Protein 3QRA (pdb70)

Nearest PDB structures (foldseek):
  3qra-assembly1_A  TM=1.007E+00  e=1.829E-32  Yersinia pestis
  3qrc-assembly1_A  TM=9.407E-01  e=5.065E-28  Yersinia pestis
  4rlc-assembly1_A  TM=6.208E-01  e=1.923E-07  Pseudomonas aeruginosa
  2iwv-assembly2_B  TM=2.667E-01  e=3.355E-04  Escherichia coli K-12
  4v3g-assembly1_A  TM=2.885E-01  e=1.797E-02  Klebsiella oxytoca

InterPro domains:
  IPR000758 Virulence-related outer membrane protein [PR00316] (65-77)
  IPR000758 Virulence-related outer membrane protein [PR00316] (108-131)
  IPR000758 Virulence-related outer membrane protein [PR00316] (155-176)
  IPR000758 Virulence-related outer membrane protein [PR00316] (182-193)
  IPR000758 Virulence-related outer membrane protein [PS00694] (66-74)
  IPR000758 Virulence-related outer membrane protein [PS00695] (186-194)
  IPR011250 Outer membrane protein/outer membrane enzyme PagP, beta-barrel [SSF56925] (44-194)
  IPR027385 Outer membrane protein, beta-barrel domain [PF13505] (25-194)
  IPR051723 Bacterial Outer Membrane Invasion-Related Protein [PTHR35892] (16-194)

Sequence (152 aa):
MEGESSISIGYAQSRVKEDGYKLDKNPRGFNLKYRYEFNNDWGVIGSFAQTRRGFEESVLIDGDFKYYSVTAGPVFRINEYVSLYGLLGAGHGKAKFSSFGQSESRSKTSLAYGAGLQFNPHPNFVIDASYEYSKLDDVKVGTWMLGAGYRF

Organism: Yersinia pestis (NCBI:txid632)

Secondary structure (DSSP, 8-state):
-TT-EEEEEEEEEEEEEETTS--B---EEEEEEEEEESSSSEEEEEEEEEEEE--------EEEEEEEEEEEEEEEE-SSSEEEEEEEEEEEEEEEEE----EEEEEEEEEEEEEEEEE-SSTTEEEEEEEEEEEETTEEEEEEEEEEEEE-

Foldseek 3Di:
DAFKKWKKKWKKWKWKDFPPDDIDRDWIDMKIKMWHANDPFKTKMKMKDKTWDADDDDVFKDKIKIKMWIWMFMWTAPDQFKIKTKIKGKMKMKMKMQGPVDIDMDMFMFMKIKIWMWTPPDNFKIWIWMWMWTCGPRMIMIMIIIIMTTMD

CATH classification: 2.40.160.20

Solvent-accessible surface area: 9164 Å² total; per-residue (Å²): 120,111,38,39,12,2,72,5,109,11,179,3,82,0,82,18,68,56,93,81,144,186,64,42,129,82,0,139,27,69,5,75,2,104,2,78,2,112,45,77,79,157,5,57,0,26,7,64,0,56,1,95,48,32,140,107,153,107,200,211,104,81,27,67,22,39,2,105,1,93,3,49,13,71,1,104,29,102,74,123,110,43,0,84,9,31,14,100,20,46,0,48,5,86,31,70,104,42,45,121,83,139,65,80,59,97,66,83,78,34,98,0,102,14,61,16,70,1,76,2,66,86,87,70,92,2,70,1,34,4,77,2,74,0,99,9,98,96,43,60,0,12,0,159,5,102,10,55,14,132,11,141

B-factor: mean 35.51, std 16.12, range [15.9, 124.21]

Structure (mmCIF, N/CA/C/O backbone):
data_3QRA
#
_entry.id   3QRA
#
_cell.length_a   50.236
_cell.length_b   50.236
_cell.length_c   170.623
_cell.angle_alpha   90.00
_cell.angle_beta   90.00
_cell.angle_gamma   90.00
#
_symmetry.space_group_name_H-M   'P 43 21 2'
#
loop_
_entity.id
_entity.type
_entity.pdbx_description
1 polymer 'Attachment invasion locus protein'
2 non-polymer (HYDROXYETHYLOXY)TRI(ETHYLOXY)OCTANE
3 water water
#
loop_
_atom_site.group_PDB
_atom_site.id
_atom_site.type_symbol
_atom_site.label_atom_id
_atom_site.label_alt_id
_atom_site.label_comp_id
_atom_site.label_asym_id
_atom_site.label_entity_id
_atom_site.label_seq_id
_atom_site.pdbx_PDB_ins_code
_atom_site.Cartn_x
_atom_site.Cartn_y
_atom_site.Cartn_z
_atom_site.occupancy
_atom_site.B_iso_or_equiv
_atom_site.auth_seq_id
_atom_site.auth_comp_id
_atom_site.auth_asym_id
_atom_site.auth_atom_id
_atom_site.pdbx_PDB_model_num
ATOM 1 N N . MET A 1 1 ? 4.507 -1.808 17.810 1.00 37.74 26 MET A N 1
ATOM 2 C CA . MET A 1 1 ? 3.756 -2.990 18.223 1.00 33.14 26 MET A CA 1
ATOM 3 C C . MET A 1 1 ? 3.868 -3.240 19.727 1.00 30.74 26 MET A C 1
ATOM 4 O O . MET A 1 1 ? 4.683 -2.628 20.416 1.00 29.92 26 MET A O 1
ATOM 9 N N . GLU A 1 2 ? 3.056 -4.168 20.218 1.00 30.41 27 GLU A N 1
ATOM 10 C CA . GLU A 1 2 ? 3.055 -4.543 21.629 1.00 33.79 27 GLU A CA 1
ATOM 11 C C . GLU A 1 2 ? 4.447 -4.836 22.204 1.00 32.98 27 GLU A C 1
ATOM 12 O O . GLU A 1 2 ? 5.216 -5.617 21.638 1.00 35.89 27 GLU A O 1
ATOM 18 N N . GLY A 1 3 ? 4.767 -4.194 23.327 1.00 29.15 28 GLY A N 1
ATOM 19 C CA . GLY A 1 3 ? 6.014 -4.459 24.023 1.00 27.26 28 GLY A CA 1
ATOM 20 C C . GLY A 1 3 ? 7.185 -3.627 23.524 1.00 29.92 28 GLY A C 1
ATOM 21 O O . GLY A 1 3 ? 8.294 -3.733 24.052 1.00 30.68 28 GLY A O 1
ATOM 22 N N . GLU A 1 4 ? 6.949 -2.791 22.517 1.00 27.67 29 GLU A N 1
ATOM 23 C CA . GLU A 1 4 ? 8.043 -1.993 21.946 1.00 26.89 29 GLU A CA 1
ATOM 24 C C . GLU A 1 4 ? 8.196 -0.635 22.595 1.00 26.08 29 GLU A C 1
ATOM 25 O O . GLU A 1 4 ? 7.205 0.039 22.899 1.00 24.35 29 GLU A O 1
ATOM 31 N N . SER A 1 5 ? 9.459 -0.242 22.777 1.00 27.17 30 SER A N 1
ATOM 32 C CA . SER A 1 5 ? 9.827 1.048 23.342 1.00 29.29 30 SER A CA 1
ATOM 33 C C . SER A 1 5 ? 10.377 1.945 22.241 1.00 25.16 30 SER A C 1
ATOM 34 O O . SER A 1 5 ? 11.050 1.467 21.321 1.00 30.04 30 SER A O 1
ATOM 37 N N . SER A 1 6 ? 10.118 3.242 22.358 1.00 24.00 31 SER A N 1
ATOM 38 C CA . SER A 1 6 ? 10.729 4.235 21.480 1.00 23.89 31 SER A CA 1
ATOM 39 C C . SER A 1 6 ? 11.416 5.291 22.334 1.00 25.02 31 SER A C 1
ATOM 40 O O . SER A 1 6 ? 10.846 5.797 23.285 1.00 25.92 31 SER A O 1
ATOM 43 N N . ILE A 1 7 ? 12.653 5.612 21.999 1.00 21.95 32 ILE A N 1
ATOM 44 C CA . ILE A 1 7 ? 13.361 6.644 22.730 1.00 23.31 32 ILE A CA 1
ATOM 45 C C . ILE A 1 7 ? 13.836 7.661 21.707 1.00 26.42 32 ILE A C 1
ATOM 46 O O . ILE A 1 7 ? 14.385 7.292 20.655 1.00 25.07 32 ILE A O 1
ATOM 51 N N . SER A 1 8 ? 13.603 8.934 22.008 1.00 22.40 33 SER A N 1
ATOM 52 C CA . SER A 1 8 ? 14.030 10.000 21.112 1.00 22.36 33 SER A CA 1
ATOM 53 C C . SER A 1 8 ? 14.612 11.199 21.846 1.00 24.39 33 SER A C 1
ATOM 54 O O . SER A 1 8 ? 14.239 11.491 22.992 1.00 24.21 33 SER A O 1
ATOM 57 N N . ILE A 1 9 ? 15.529 11.883 21.162 1.00 23.10 34 ILE A N 1
ATOM 58 C CA . ILE A 1 9 ? 16.029 13.165 21.634 1.00 23.21 34 ILE A CA 1
ATOM 59 C C . ILE A 1 9 ? 15.774 14.191 20.544 1.00 21.81 34 ILE A C 1
ATOM 60 O O . ILE A 1 9 ? 15.803 13.868 19.355 1.00 22.49 34 ILE A O 1
ATOM 65 N N . GLY A 1 10 ? 15.513 15.428 20.942 1.00 22.43 35 GLY A N 1
ATOM 66 C CA . GLY A 1 10 ? 15.149 16.431 19.963 1.00 24.07 35 GLY A CA 1
ATOM 67 C C . GLY A 1 10 ? 15.379 17.858 20.398 1.00 22.26 35 GLY A C 1
ATOM 68 O O . GLY A 1 10 ? 15.619 18.142 21.575 1.00 24.04 35 GLY A O 1
ATOM 69 N N . TYR A 1 11 ? 15.293 18.748 19.418 1.00 21.89 36 TYR A N 1
ATOM 70 C CA . TYR A 1 11 ? 15.340 20.180 19.639 1.00 21.51 36 TYR A CA 1
ATOM 71 C C . TYR A 1 11 ? 14.055 20.608 20.318 1.00 25.28 36 TYR A C 1
ATOM 72 O O . TYR A 1 11 ? 12.976 20.056 20.039 1.00 22.83 36 TYR A O 1
ATOM 81 N N . ALA A 1 12 ? 14.177 21.567 21.229 1.00 21.15 37 ALA A N 1
ATOM 82 C CA . ALA A 1 12 ? 12.997 22.259 21.748 1.00 22.64 37 ALA A CA 1
ATOM 83 C C . ALA A 1 12 ? 13.187 23.770 21.612 1.00 23.15 37 ALA A C 1
ATOM 84 O O . ALA A 1 12 ? 14.280 24.289 21.841 1.00 22.95 37 ALA A O 1
ATOM 86 N N . GLN A 1 13 ? 12.135 24.482 21.218 1.00 21.31 38 GLN A N 1
ATOM 87 C CA . GLN A 1 13 ? 12.232 25.932 21.118 1.00 20.60 38 GLN A CA 1
ATOM 88 C C . GLN A 1 13 ? 10.935 26.525 21.653 1.00 21.58 38 GLN A C 1
ATOM 89 O O . GLN A 1 13 ? 9.848 26.075 21.286 1.00 23.25 38 GLN A O 1
ATOM 95 N N . SER A 1 14 ? 11.056 27.499 22.544 1.00 24.02 39 SER A N 1
ATOM 96 C CA . SER A 1 14 ? 9.886 28.128 23.150 1.00 26.24 39 SER A CA 1
ATOM 97 C C . SER A 1 14 ? 9.691 29.551 22.637 1.00 30.75 39 SER A C 1
ATOM 98 O O . SER A 1 14 ? 10.649 30.232 22.252 1.00 27.75 39 SER A O 1
ATOM 101 N N . ARG A 1 15 ? 8.428 29.967 22.608 1.00 26.90 40 ARG A N 1
ATOM 102 C CA . ARG A 1 15 ? 8.030 31.354 22.500 1.00 30.32 40 ARG A CA 1
ATOM 103 C C . ARG A 1 15 ? 7.424 31.713 23.849 1.00 29.42 40 ARG A C 1
ATOM 104 O O . ARG A 1 15 ? 6.674 30.928 24.421 1.00 24.88 40 ARG A O 1
ATOM 109 N N . VAL A 1 16 ? 7.773 32.885 24.365 1.00 25.78 41 VAL A N 1
ATOM 110 C CA . VAL A 1 16 ? 7.322 33.303 25.682 1.00 28.90 41 VAL A CA 1
ATOM 111 C C . VAL A 1 16 ? 6.635 34.654 25.552 1.00 31.05 41 VAL A C 1
ATOM 112 O O . VAL A 1 16 ? 7.223 35.608 25.039 1.00 31.92 41 VAL A O 1
ATOM 116 N N . LYS A 1 17 ? 5.396 34.742 26.027 1.00 28.82 42 LYS A N 1
ATOM 117 C CA . LYS A 1 17 ? 4.617 35.970 25.853 1.00 29.85 42 LYS A CA 1
ATOM 118 C C . LYS A 1 17 ? 3.873 36.381 27.123 1.00 35.17 42 LYS A C 1
ATOM 119 O O . LYS A 1 17 ? 3.151 35.585 27.701 1.00 31.99 42 LYS A O 1
ATOM 125 N N . GLU A 1 18 ? 4.052 37.619 27.558 1.00 35.78 43 GLU A N 1
ATOM 126 C CA . GLU A 1 18 ? 3.172 38.188 28.574 1.00 36.74 43 GLU A CA 1
ATOM 127 C C . GLU A 1 18 ? 2.483 39.406 27.983 1.00 36.53 43 GLU A C 1
ATOM 128 O O . GLU A 1 18 ? 3.126 40.212 27.328 1.00 31.73 43 GLU A O 1
ATOM 134 N N . ASP A 1 19 ? 1.176 39.539 28.197 1.00 38.84 44 ASP A N 1
ATOM 135 C CA . ASP A 1 19 ? 0.460 40.693 27.647 1.00 33.86 44 ASP A CA 1
ATOM 136 C C . ASP A 1 19 ? 1.128 41.985 28.088 1.00 35.13 44 ASP A C 1
ATOM 137 O O . ASP A 1 19 ? 1.384 42.188 29.275 1.00 37.95 44 ASP A O 1
ATOM 141 N N . GLY A 1 20 ? 1.422 42.856 27.128 1.00 34.55 45 GLY A N 1
ATOM 142 C CA . GLY A 1 20 ? 2.021 44.141 27.443 1.00 35.59 45 GLY A CA 1
ATOM 143 C C . GLY A 1 20 ? 3.513 44.186 27.173 1.00 35.49 45 GLY A C 1
ATOM 144 O O . GLY A 1 20 ? 4.126 45.262 27.217 1.00 37.38 45 GLY A O 1
ATOM 145 N N . TYR A 1 21 ? 4.083 43.013 26.899 1.00 35.71 46 TYR A N 1
ATOM 146 C CA . TYR A 1 21 ? 5.499 42.855 26.576 1.00 41.99 46 TYR A CA 1
ATOM 147 C C . TYR A 1 21 ? 5.682 42.178 25.225 1.00 39.60 46 TYR A C 1
ATOM 148 O O . TYR A 1 21 ? 4.810 41.457 24.749 1.00 34.14 46 TYR A O 1
ATOM 157 N N . LYS A 1 22 ? 6.839 42.408 24.619 1.00 38.96 47 LYS A N 1
ATOM 158 C CA . LYS A 1 22 ? 7.178 41.800 23.347 1.00 37.43 47 LYS A CA 1
ATOM 159 C C . LYS A 1 22 ? 7.332 40.283 23.498 1.00 38.89 47 LYS A C 1
ATOM 160 O O . LYS A 1 22 ? 7.811 39.799 24.523 1.00 36.82 47 LYS A O 1
ATOM 166 N N . LEU A 1 23 ? 6.894 39.544 22.480 1.00 38.08 48 LEU A N 1
ATOM 167 C CA . LEU A 1 23 ? 7.073 38.102 22.431 1.00 37.14 48 LEU A CA 1
ATOM 168 C C . LEU A 1 23 ? 8.566 37.786 22.407 1.00 36.43 48 LEU A C 1
ATOM 169 O O . LEU A 1 23 ? 9.331 38.438 21.696 1.00 37.68 48 LEU A O 1
ATOM 174 N N . ASP A 1 24 ? 8.977 36.797 23.196 1.00 35.05 49 ASP A N 1
ATOM 175 C CA . ASP A 1 24 ? 10.364 36.351 23.216 1.00 38.16 49 ASP A CA 1
ATOM 176 C C . ASP A 1 24 ? 10.458 35.005 22.494 1.00 34.42 49 ASP A C 1
ATOM 177 O O . ASP A 1 24 ? 9.937 33.998 22.975 1.00 28.24 49 ASP A O 1
ATOM 182 N N . LYS A 1 25 ? 11.100 35.000 21.327 1.00 34.03 50 LYS A N 1
ATOM 183 C CA . LYS A 1 25 ? 11.194 33.780 20.515 1.00 35.94 50 LYS A CA 1
ATOM 184 C C . LYS A 1 25 ? 12.525 33.059 20.703 1.00 37.68 50 LYS A C 1
ATOM 185 O O . LYS A 1 25 ? 12.814 32.107 19.983 1.00 33.51 50 LYS A O 1
ATOM 191 N N . ASN A 1 26 ? 13.338 33.519 21.651 1.00 34.45 51 ASN A N 1
ATOM 192 C CA . ASN A 1 26 ? 14.701 33.002 21.810 1.00 39.43 51 ASN A CA 1
ATOM 193 C C . ASN A 1 26 ? 14.938 31.672 22.559 1.00 31.18 51 ASN A C 1
ATOM 194 O O . ASN A 1 26 ? 15.856 30.936 22.206 1.00 30.04 51 ASN A O 1
ATOM 199 N N . PRO A 1 27 ? 14.154 31.374 23.610 1.00 28.19 52 PRO A N 1
ATOM 200 C CA . PRO A 1 27 ? 14.567 30.234 24.448 1.00 28.05 52 PRO A CA 1
ATOM 201 C C . PRO A 1 27 ? 14.652 28.900 23.690 1.00 29.31 52 PRO A C 1
ATOM 202 O O . PRO A 1 27 ? 13.751 28.550 22.929 1.00 29.89 52 PRO A O 1
ATOM 206 N N . ARG A 1 28 ? 15.737 28.163 23.923 1.00 27.71 53 ARG A N 1
ATOM 207 C CA . ARG A 1 28 ? 16.007 26.922 23.197 1.00 23.88 53 ARG A CA 1
ATOM 208 C C . ARG A 1 28 ? 16.561 25.863 24.141 1.00 21.65 53 ARG A C 1
ATOM 209 O O . ARG A 1 28 ? 17.134 26.174 25.187 1.00 26.63 53 ARG A O 1
ATOM 217 N N . GLY A 1 29 ? 16.398 24.600 23.765 1.00 20.74 54 GLY A N 1
ATOM 218 C CA . GLY A 1 29 ? 16.908 23.523 24.582 1.00 21.03 54 GLY A CA 1
ATOM 219 C C . GLY A 1 29 ? 16.615 22.206 23.896 1.00 23.40 54 GLY A C 1
ATOM 220 O O . GLY A 1 29 ? 16.727 22.088 22.667 1.00 22.78 54 GLY A O 1
ATOM 221 N N . PHE A 1 30 ? 16.209 21.229 24.694 1.00 21.74 55 PHE A N 1
ATOM 222 C CA . PHE A 1 30 ? 16.068 19.864 24.200 1.00 20.80 55 PHE A CA 1
ATOM 223 C C . PHE A 1 30 ? 14.874 19.150 24.827 1.00 23.90 55 PHE A C 1
ATOM 224 O O . PHE A 1 30 ? 14.265 19.621 25.803 1.00 22.40 55 PHE A O 1
ATOM 232 N N . ASN A 1 31 ? 14.554 17.995 24.254 1.00 20.43 56 ASN A N 1
ATOM 233 C CA . ASN A 1 31 ? 13.398 17.210 24.649 1.00 20.92 56 ASN A CA 1
ATOM 234 C C . ASN A 1 31 ? 13.751 15.731 24.559 1.00 21.85 56 ASN A C 1
ATOM 235 O O . ASN A 1 31 ? 14.241 15.277 23.531 1.00 22.87 56 ASN A O 1
ATOM 240 N N . LEU A 1 32 ? 13.546 14.992 25.647 1.00 22.20 57 LEU A N 1
ATOM 241 C CA . LEU A 1 32 ? 13.664 13.533 25.619 1.00 22.16 57 LEU A CA 1
ATOM 242 C C . LEU A 1 32 ? 12.253 12.959 25.710 1.00 25.13 57 LEU A C 1
ATOM 243 O O . LEU A 1 32 ? 11.465 13.390 26.558 1.00 20.01 57 LEU A O 1
ATOM 248 N N . LYS A 1 33 ? 11.923 12.012 24.833 1.00 20.75 58 LYS A N 1
ATOM 249 C CA . LYS A 1 33 ? 10.634 11.321 24.954 1.00 19.65 58 LYS A CA 1
ATOM 250 C C . LYS A 1 33 ? 10.851 9.823 24.997 1.00 21.60 58 LYS A C 1
ATOM 251 O O . LYS A 1 33 ? 11.751 9.301 24.326 1.00 22.51 58 LYS A O 1
ATOM 257 N N . TYR A 1 34 ? 10.030 9.144 25.796 1.00 20.09 59 TYR A N 1
ATOM 258 C CA . TYR A 1 34 ? 10.096 7.694 25.923 1.00 21.40 59 TYR A CA 1
ATOM 259 C C . TYR A 1 34 ? 8.685 7.142 25.783 1.00 22.20 59 TYR A C 1
ATOM 260 O O . TYR A 1 34 ? 7.780 7.573 26.487 1.00 23.89 59 TYR A O 1
ATOM 269 N N . ARG A 1 35 ? 8.511 6.204 24.862 1.00 23.22 60 ARG A N 1
ATOM 270 C CA . ARG A 1 35 ? 7.201 5.633 24.565 1.00 19.51 60 ARG A CA 1
ATOM 271 C C . ARG A 1 35 ? 7.233 4.146 24.811 1.00 19.91 60 ARG A C 1
ATOM 272 O O . ARG A 1 35 ? 8.238 3.484 24.540 1.00 21.51 60 ARG A O 1
ATOM 280 N N . TYR A 1 36 ? 6.139 3.613 25.340 1.00 18.89 61 TYR A N 1
ATOM 281 C CA . TYR A 1 36 ? 6.015 2.176 25.495 1.00 20.91 61 TYR A CA 1
ATOM 282 C C . TYR A 1 36 ? 4.634 1.770 25.011 1.00 25.36 61 TYR A C 1
ATOM 283 O O . TYR A 1 36 ? 3.632 2.350 25.414 1.00 23.33 61 TYR A O 1
ATOM 292 N N . GLU A 1 37 ? 4.594 0.791 24.144 1.00 23.58 62 GLU A N 1
ATOM 293 C CA . GLU A 1 37 ? 3.366 0.320 23.561 1.00 23.86 62 GLU A CA 1
ATOM 294 C C . GLU A 1 37 ? 2.891 -0.942 24.311 1.00 26.00 62 GLU A C 1
ATOM 295 O O . GLU A 1 37 ? 3.561 -1.907 24.300 1.00 26.68 62 GLU A O 1
ATOM 301 N N . PHE A 1 38 ? 1.757 -0.846 24.982 1.00 26.32 63 PHE A N 1
ATOM 302 C CA . PHE A 1 38 ? 1.154 -1.901 25.785 1.00 28.17 63 PHE A CA 1
ATOM 303 C C . PHE A 1 38 ? 0.512 -2.954 24.935 1.00 30.58 63 PHE A C 1
ATOM 304 O O . PHE A 1 38 ? 0.391 -4.055 25.341 1.00 31.27 63 PHE A O 1
ATOM 312 N N . ASN A 1 39 ? 0.016 -2.547 23.798 1.00 23.93 64 ASN A N 1
ATOM 313 C CA . ASN A 1 39 ? -0.541 -3.453 22.805 1.00 24.60 64 ASN A CA 1
ATOM 314 C C . ASN A 1 39 ? -0.321 -2.865 21.411 1.00 25.57 64 ASN A C 1
ATOM 315 O O . ASN A 1 39 ? 0.406 -1.902 21.273 1.00 25.14 64 ASN A O 1
ATOM 320 N N . ASN A 1 40 ? -0.907 -3.457 20.379 1.00 24.31 65 ASN A N 1
ATOM 321 C CA . ASN A 1 40 ? -0.639 -2.985 19.020 1.00 25.64 65 ASN A CA 1
ATOM 322 C C . ASN A 1 40 ? -1.251 -1.617 18.681 1.00 26.94 65 ASN A C 1
ATOM 323 O O . ASN A 1 40 ? -0.993 -1.064 17.611 1.00 26.15 65 ASN A O 1
ATOM 328 N N . ASP A 1 41 ? -2.057 -1.071 19.583 1.00 21.69 66 ASP A N 1
ATOM 329 C CA . ASP A 1 41 ? -2.776 0.167 19.267 1.00 24.51 66 ASP A CA 1
ATOM 330 C C . ASP A 1 41 ? -2.619 1.256 20.300 1.00 22.70 66 ASP A C 1
ATOM 331 O O . ASP A 1 41 ? -2.737 2.437 19.975 1.00 22.88 66 ASP A O 1
ATOM 336 N N . TRP A 1 42 ? -2.377 0.858 21.546 1.00 21.83 67 TRP A N 1
ATOM 337 C CA . TRP A 1 42 ? -2.343 1.797 22.663 1.00 22.52 67 TRP A CA 1
ATOM 338 C C . TRP A 1 42 ? -1.007 1.769 23.380 1.00 23.42 67 TRP A C 1
ATOM 339 O O . TRP A 1 42 ? -0.385 0.709 23.526 1.00 22.35 67 TRP A O 1
ATOM 350 N N . GLY A 1 43 ? -0.570 2.934 23.841 1.00 21.81 68 GLY A N 1
ATOM 351 C CA . GLY A 1 43 ? 0.651 3.007 24.611 1.00 22.74 68 GLY A CA 1
ATOM 352 C C . GLY A 1 43 ? 0.680 4.230 25.497 1.00 22.58 68 GLY A C 1
ATOM 353 O O . GLY A 1 43 ? -0.312 4.958 25.604 1.00 21.03 68 GLY A O 1
ATOM 354 N N . VAL A 1 44 ? 1.822 4.453 26.142 1.00 23.56 69 VAL A N 1
ATOM 355 C CA . VAL A 1 44 ? 2.008 5.639 26.949 1.00 19.64 69 VAL A CA 1
ATOM 356 C C . VAL A 1 44 ? 3.303 6.308 26.517 1.00 22.30 69 VAL A C 1
ATOM 357 O O . VAL A 1 44 ? 4.243 5.656 26.065 1.00 22.68 69 VAL A O 1
ATOM 361 N N . ILE A 1 45 ? 3.330 7.619 26.630 1.00 21.78 70 ILE A N 1
ATOM 362 C CA . ILE A 1 45 ? 4.534 8.360 26.315 1.00 21.59 70 ILE A CA 1
ATOM 363 C C . ILE A 1 45 ? 4.817 9.375 27.424 1.00 21.35 70 ILE A C 1
ATOM 364 O O . ILE A 1 45 ? 3.897 9.954 28.018 1.00 19.80 70 ILE A O 1
ATOM 369 N N . GLY A 1 46 ? 6.100 9.538 27.725 1.00 20.95 71 GLY A N 1
ATOM 370 C CA . GLY A 1 46 ? 6.558 10.481 28.724 1.00 22.69 71 GLY A CA 1
ATOM 371 C C . GLY A 1 46 ? 7.519 11.434 28.040 1.00 25.12 71 GLY A C 1
ATOM 372 O O . GLY A 1 46 ? 8.227 11.047 27.106 1.00 20.94 71 GLY A O 1
ATOM 373 N N . SER A 1 47 ? 7.548 12.673 28.518 1.00 19.89 72 SER A N 1
ATOM 374 C CA . SER A 1 47 ? 8.338 13.729 27.900 1.00 18.99 72 SER A CA 1
ATOM 375 C C . SER A 1 47 ? 8.990 14.607 28.967 1.00 20.03 72 SER A C 1
ATOM 376 O O . SER A 1 47 ? 8.344 15.000 29.949 1.00 22.40 72 SER A O 1
ATOM 379 N N . PHE A 1 48 ? 10.269 14.899 28.763 1.00 19.15 73 PHE A N 1
ATOM 380 C CA . PHE A 1 48 ? 10.962 15.927 29.533 1.00 20.75 73 PHE A CA 1
ATOM 381 C C . PHE A 1 48 ? 11.460 16.958 28.549 1.00 20.60 73 PHE A C 1
ATOM 382 O O . PHE A 1 48 ? 12.086 16.606 27.542 1.00 22.67 73 PHE A O 1
ATOM 390 N N . ALA A 1 49 ? 11.201 18.227 28.843 1.00 21.00 74 ALA A N 1
ATOM 391 C CA . ALA A 1 49 ? 11.693 19.304 27.990 1.00 20.84 74 ALA A CA 1
ATOM 392 C C . ALA A 1 49 ? 12.368 20.382 28.820 1.00 22.15 74 ALA A C 1
ATOM 393 O O . ALA A 1 49 ? 11.983 20.650 29.962 1.00 22.19 74 ALA A O 1
ATOM 395 N N . GLN A 1 50 ? 13.383 21.003 28.241 1.00 19.31 75 GLN A N 1
ATOM 396 C CA . GLN A 1 50 ? 13.978 22.164 28.869 1.00 23.48 75 GLN A CA 1
ATOM 397 C C . GLN A 1 50 ? 14.353 23.154 27.789 1.00 27.70 75 GLN A C 1
ATOM 398 O O . GLN A 1 50 ? 14.869 22.769 26.750 1.00 25.86 75 GLN A O 1
ATOM 404 N N . THR A 1 51 ? 14.042 24.429 28.017 1.00 27.07 76 THR A N 1
ATOM 405 C CA . THR A 1 51 ? 14.520 25.504 27.157 1.00 25.06 76 THR A CA 1
ATOM 406 C C . THR A 1 51 ? 15.056 26.634 28.025 1.00 26.56 76 THR A C 1
ATOM 407 O O . THR A 1 51 ? 14.711 26.760 29.198 1.00 25.79 76 THR A O 1
ATOM 411 N N . ARG A 1 52 ? 15.917 27.452 27.454 1.00 23.16 77 ARG A N 1
ATOM 412 C CA . ARG A 1 52 ? 16.516 28.511 28.248 1.00 24.31 77 ARG A CA 1
ATOM 413 C C . ARG A 1 52 ? 17.026 29.615 27.370 1.00 23.08 77 ARG A C 1
ATOM 414 O O . ARG A 1 52 ? 17.280 29.433 26.178 1.00 26.46 77 ARG A O 1
ATOM 419 N N . ARG A 1 53 ? 17.151 30.785 27.974 1.00 27.65 78 ARG A N 1
ATOM 420 C CA . ARG A 1 53 ? 17.833 31.898 27.345 1.00 28.91 78 ARG A CA 1
ATOM 421 C C . ARG A 1 53 ? 18.669 32.506 28.449 1.00 38.01 78 ARG A C 1
ATOM 422 O O . ARG A 1 53 ? 18.125 33.066 29.389 1.00 41.67 78 ARG A O 1
ATOM 426 N N . GLY A 1 54 ? 19.988 32.375 28.356 1.00 37.90 79 GLY A N 1
ATOM 427 C CA . GLY A 1 54 ? 20.857 32.864 29.413 1.00 45.98 79 GLY A CA 1
ATOM 428 C C . GLY A 1 54 ? 21.702 34.053 29.004 1.00 46.23 79 GLY A C 1
ATOM 429 O O . GLY A 1 54 ? 21.415 34.726 28.017 1.00 44.50 79 GLY A O 1
ATOM 430 N N . PHE A 1 55 ? 22.754 34.314 29.771 1.00 60.36 80 PHE A N 1
ATOM 431 C CA . PHE A 1 55 ? 23.706 35.355 29.415 1.00 62.95 80 PHE A CA 1
ATOM 432 C C . PHE A 1 55 ? 24.350 35.052 28.071 1.00 62.59 80 PHE A C 1
ATOM 433 O O . PHE A 1 55 ? 24.891 33.965 27.858 1.00 57.54 80 PHE A O 1
ATOM 441 N N . GLU A 1 56 ? 24.280 36.017 27.162 1.00 55.40 81 GLU A N 1
ATOM 442 C CA . GLU A 1 56 ? 25.001 35.926 25.905 1.00 49.66 81 GLU A CA 1
ATOM 443 C C . GLU A 1 56 ? 25.854 37.169 25.776 1.00 54.01 81 GLU A C 1
ATOM 444 O O . GLU A 1 56 ? 25.358 38.279 25.943 1.00 53.14 81 GLU A O 1
ATOM 448 N N . GLU A 1 57 ? 27.105 37.000 25.458 1.00 53.48 82 GLU A N 1
ATOM 449 C CA . GLU A 1 57 ? 27.935 38.146 25.260 1.00 57.38 82 GLU A CA 1
ATOM 450 C C . GLU A 1 57 ? 27.444 38.851 24.032 1.00 50.58 82 GLU A C 1
ATOM 451 O O . GLU A 1 57 ? 27.171 38.251 23.040 1.00 52.43 82 GLU A O 1
ATOM 457 N N . SER A 1 58 ? 27.319 40.151 24.123 1.00 57.85 83 SER A N 1
ATOM 458 C CA . SER A 1 58 ? 26.785 40.926 23.007 1.00 52.18 83 SER A CA 1
ATOM 459 C C . SER A 1 58 ? 27.592 42.187 22.713 1.00 44.62 83 SER A C 1
ATOM 460 O O . SER A 1 58 ? 28.412 42.632 23.526 1.00 45.02 83 SER A O 1
ATOM 463 N N . VAL A 1 59 ? 27.372 42.751 21.531 1.00 47.60 84 VAL A N 1
ATOM 464 C CA . VAL A 1 59 ? 27.980 44.027 21.194 1.00 51.58 84 VAL A CA 1
ATOM 465 C C . VAL A 1 59 ? 27.114 45.157 21.749 1.00 49.54 84 VAL A C 1
ATOM 466 O O . VAL A 1 59 ? 27.507 46.320 21.717 1.00 60.86 84 VAL A O 1
ATOM 470 N N . LEU A 1 64 ? 22.326 47.477 30.862 1.00 62.61 89 LEU A N 1
ATOM 471 C CA . LEU A 1 64 ? 21.913 48.005 32.156 1.00 70.08 89 LEU A CA 1
ATOM 472 C C . LEU A 1 64 ? 21.162 46.953 32.961 1.00 69.73 89 LEU A C 1
ATOM 473 O O . LEU A 1 64 ? 21.337 46.847 34.174 1.00 65.99 89 LEU A O 1
ATOM 478 N N . ILE A 1 65 ? 20.318 46.187 32.276 1.00 65.34 90 ILE A N 1
ATOM 479 C CA . ILE A 1 65 ? 19.553 45.119 32.905 1.00 68.45 90 ILE A CA 1
ATOM 480 C C . ILE A 1 65 ? 19.541 43.878 32.013 1.00 67.43 90 ILE A C 1
ATOM 481 O O . ILE A 1 65 ? 18.975 43.897 30.922 1.00 73.41 90 ILE A O 1
ATOM 485 N N . ASP A 1 66 ? 20.170 42.803 32.478 1.00 52.09 91 ASP A N 1
ATOM 486 C CA . ASP A 1 66 ? 20.209 41.567 31.714 1.00 51.13 91 ASP A CA 1
ATOM 487 C C . ASP A 1 66 ? 19.254 40.543 32.317 1.00 49.70 91 ASP A C 1
ATOM 488 O O . ASP A 1 66 ? 18.942 40.586 33.506 1.00 46.35 91 ASP A O 1
ATOM 493 N N . GLY A 1 67 ? 18.795 39.626 31.479 1.00 41.44 92 GLY A N 1
ATOM 494 C CA . GLY A 1 67 ? 17.778 38.675 31.869 1.00 41.70 92 GLY A CA 1
ATOM 495 C C . GLY A 1 67 ? 18.205 37.240 31.641 1.00 40.18 92 GLY A C 1
ATOM 496 O O . GLY A 1 67 ? 19.096 36.944 30.842 1.00 42.88 92 GLY A O 1
ATOM 497 N N . ASP A 1 68 ? 17.555 36.340 32.361 1.00 38.35 93 ASP A N 1
ATOM 498 C CA . ASP A 1 68 ? 17.845 34.918 32.274 1.00 37.74 93 ASP A CA 1
ATOM 499 C C . ASP A 1 68 ? 16.506 34.221 32.400 1.00 35.89 93 ASP A C 1
ATOM 500 O O . ASP A 1 68 ? 15.678 34.621 33.214 1.00 39.07 93 ASP A O 1
ATOM 505 N N . PHE A 1 69 ? 16.292 33.194 31.584 1.00 28.81 94 PHE A N 1
ATOM 506 C CA . PHE A 1 69 ? 15.024 32.478 31.562 1.00 33.27 94 PHE A CA 1
ATOM 507 C C . PHE A 1 69 ? 15.281 30.993 31.453 1.00 32.53 94 PHE A C 1
ATOM 508 O O . PHE A 1 69 ? 16.1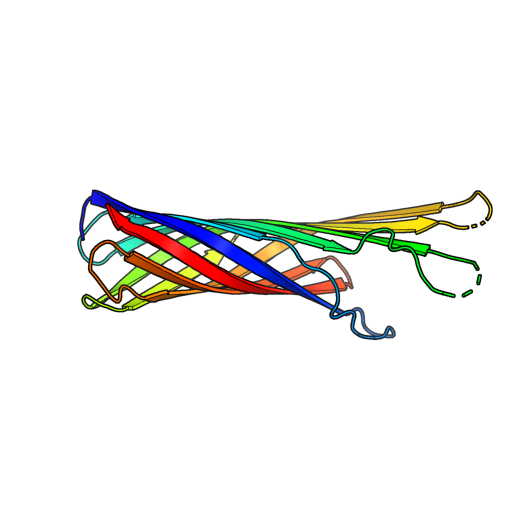76 30.561 30.716 1.00 31.53 94 PHE A O 1
ATOM 516 N N . LYS A 1 70 ? 14.491 30.214 32.187 1.00 26.75 95 LYS A N 1
ATOM 517 C CA . LYS A 1 70 ? 14.557 28.763 32.086 1.00 26.28 95 LYS A CA 1
ATOM 518 C C . LYS A 1 70 ? 13.160 28.193 32.212 1.00 25.56 95 LYS A C 1
ATOM 519 O O . LYS A 1 70 ? 12.361 28.667 33.015 1.00 26.92 95 LYS A O 1
ATOM 521 N N . TYR A 1 71 ? 12.876 27.196 31.407 1.00 22.78 96 TYR A N 1
ATOM 522 C CA . TYR A 1 71 ? 11.620 26.471 31.432 1.00 22.02 96 TYR A CA 1
ATOM 523 C C . TYR A 1 71 ? 11.904 24.982 31.366 1.00 28.15 96 TYR A C 1
ATOM 524 O O . TYR A 1 71 ? 12.662 24.535 30.599 1.00 24.37 96 TYR A O 1
ATOM 533 N N . TYR A 1 72 ? 11.245 24.225 32.196 1.00 22.62 97 TYR A N 1
ATOM 534 C CA . TYR A 1 72 ? 11.184 22.846 31.954 1.00 24.84 97 TYR A CA 1
ATOM 535 C C . TYR A 1 72 ? 9.880 22.179 32.301 1.00 24.79 97 TYR A C 1
ATOM 536 O O . TYR A 1 72 ? 9.064 22.735 32.969 1.00 22.35 97 TYR A O 1
ATOM 545 N N . SER A 1 73 ? 9.731 20.990 31.763 1.00 21.28 98 SER A N 1
ATOM 546 C CA . SER A 1 73 ? 8.432 20.361 31.906 1.00 21.07 98 SER A CA 1
ATOM 547 C C . SER A 1 73 ? 8.571 18.853 31.922 1.00 24.04 98 SER A C 1
ATOM 548 O O . SER A 1 73 ? 9.500 18.289 31.329 1.00 20.50 98 SER A O 1
ATOM 551 N N . VAL A 1 74 ? 7.638 18.215 32.621 1.00 20.42 99 VAL A N 1
ATOM 552 C CA . VAL A 1 74 ? 7.534 16.764 32.613 1.00 20.86 99 VAL A CA 1
ATOM 553 C C . VAL A 1 74 ? 6.071 16.485 32.317 1.00 21.47 99 VAL A C 1
ATOM 554 O O . VAL A 1 74 ? 5.178 16.960 33.036 1.00 20.13 99 VAL A O 1
ATOM 558 N N . THR A 1 75 ? 5.819 15.771 31.224 1.00 19.36 100 THR A N 1
ATOM 559 C CA . THR A 1 75 ? 4.437 15.496 30.810 1.00 22.13 100 THR A CA 1
ATOM 560 C C . THR A 1 75 ? 4.283 14.038 30.384 1.00 23.32 100 THR A C 1
ATOM 561 O O . THR A 1 75 ? 5.258 13.364 30.080 1.00 23.06 100 THR A O 1
ATOM 565 N N . ALA A 1 76 ? 3.055 13.542 30.363 1.00 22.11 101 ALA A N 1
ATOM 566 C CA . ALA A 1 76 ? 2.833 12.150 29.984 1.00 22.49 101 ALA A CA 1
ATOM 567 C C . ALA A 1 76 ? 1.426 11.979 29.475 1.00 19.00 101 ALA A C 1
ATOM 568 O O . ALA A 1 76 ? 0.554 12.808 29.741 1.00 19.72 101 ALA A O 1
ATOM 570 N N . GLY A 1 77 ? 1.191 10.894 28.745 1.00 19.88 102 GLY A N 1
ATOM 571 C CA . GLY A 1 77 ? -0.158 10.636 28.278 1.00 20.31 102 GLY A CA 1
ATOM 572 C C . GLY A 1 77 ? -0.261 9.478 27.314 1.00 19.62 102 GLY A C 1
ATOM 573 O O . GLY A 1 77 ? 0.746 8.834 27.004 1.00 19.35 102 GLY A O 1
ATOM 574 N N . PRO A 1 78 ? -1.487 9.204 26.833 1.00 23.11 103 PRO A N 1
ATOM 575 C CA . PRO A 1 78 ? -1.706 8.047 25.960 1.00 19.99 103 PRO A CA 1
ATOM 576 C C . PRO A 1 78 ? -1.260 8.320 24.528 1.00 21.20 103 PRO A C 1
ATOM 577 O O . PRO A 1 78 ? -1.359 9.454 24.041 1.00 20.76 103 PRO A O 1
ATOM 581 N N . VAL A 1 79 ? -0.746 7.287 23.868 1.00 19.18 104 VAL A N 1
ATOM 582 C CA . VAL A 1 79 ? -0.386 7.399 22.462 1.00 17.09 104 VAL A CA 1
ATOM 583 C C . VAL A 1 79 ? -1.171 6.340 21.675 1.00 22.08 104 VAL A C 1
ATOM 584 O O . VAL A 1 79 ? -1.264 5.186 22.095 1.00 22.65 104 VAL A O 1
ATOM 588 N N . PHE A 1 80 ? -1.756 6.757 20.556 1.00 15.90 105 PHE A N 1
ATOM 589 C CA . PHE A 1 80 ? -2.632 5.911 19.754 1.00 18.22 105 PHE A CA 1
ATOM 590 C C . PHE A 1 80 ? -1.985 5.647 18.416 1.00 25.14 105 PHE A C 1
ATOM 591 O O . PHE A 1 80 ? -1.703 6.581 17.665 1.00 21.77 105 PHE A O 1
ATOM 599 N N . ARG A 1 81 ? -1.741 4.378 18.107 1.00 21.78 106 ARG A N 1
ATOM 600 C CA . ARG A 1 81 ? -1.137 4.052 16.829 1.00 23.50 106 ARG A CA 1
ATOM 601 C C . ARG A 1 81 ? -2.229 3.994 15.784 1.00 29.84 106 ARG A C 1
ATOM 602 O O . ARG A 1 81 ? -3.223 3.298 15.966 1.00 31.73 106 ARG A O 1
ATOM 610 N N . ILE A 1 82 ? -2.063 4.752 14.706 1.00 26.42 107 ILE A N 1
ATOM 611 C CA . ILE A 1 82 ? -3.033 4.723 13.615 1.00 33.82 107 ILE A CA 1
ATOM 612 C C . ILE A 1 82 ? -2.744 3.569 12.677 1.00 37.08 107 ILE A C 1
ATOM 613 O O . ILE A 1 82 ? -3.638 2.788 12.314 1.00 32.03 107 ILE A O 1
ATOM 618 N N . ASN A 1 83 ? -1.483 3.481 12.270 1.00 30.63 108 ASN A N 1
ATOM 619 C CA . ASN A 1 83 ? -1.026 2.409 11.396 1.00 39.56 108 ASN A CA 1
ATOM 620 C C . ASN A 1 83 ? 0.450 2.181 11.627 1.00 35.76 108 ASN A C 1
ATOM 621 O O . ASN A 1 83 ? 0.996 2.660 12.614 1.00 32.66 108 ASN A O 1
ATOM 626 N N . GLU A 1 84 ? 1.108 1.489 10.715 1.00 30.33 109 GLU A N 1
ATOM 627 C CA . GLU A 1 84 ? 2.495 1.189 10.896 1.00 33.65 109 GLU A CA 1
ATOM 628 C C . GLU A 1 84 ? 3.358 2.425 10.966 1.00 31.41 109 GLU A C 1
ATOM 629 O O . GLU A 1 84 ? 4.378 2.371 11.530 1.00 35.89 109 GLU A O 1
ATOM 635 N N . TYR A 1 85 ? 2.934 3.496 10.343 1.00 27.30 110 TYR A N 1
ATOM 636 C CA . TYR A 1 85 ? 3.771 4.696 10.186 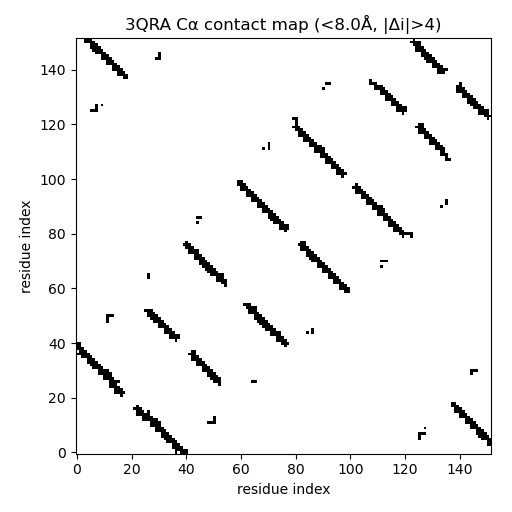1.00 29.65 110 TYR A CA 1
ATOM 637 C C . TYR A 1 85 ? 3.522 5.847 11.147 1.00 28.59 110 TYR A C 1
ATOM 638 O O . TYR A 1 85 ? 4.440 6.610 11.448 1.00 30.02 110 TYR A O 1
ATOM 647 N N . VAL A 1 86 ? 2.285 6.000 11.602 1.00 26.67 111 VAL A N 1
ATOM 648 C CA . VAL A 1 86 ? 1.922 7.192 12.352 1.00 23.17 111 VAL A CA 1
ATOM 649 C C . VAL A 1 86 ? 1.144 6.883 13.620 1.00 22.68 111 VAL A C 1
ATOM 650 O O . VAL A 1 86 ? 0.271 6.012 13.636 1.00 24.52 111 VAL A O 1
ATOM 654 N N . SER A 1 87 ? 1.481 7.615 14.675 1.00 19.22 112 SER A N 1
ATOM 655 C CA . SER A 1 87 ? 0.789 7.542 15.946 1.00 17.18 112 SER A CA 1
ATOM 656 C C . SER A 1 87 ? 0.577 8.958 16.468 1.00 24.20 112 SER A C 1
ATOM 657 O O . SER A 1 87 ? 1.408 9.834 16.241 1.00 23.25 112 SER A O 1
ATOM 660 N N . LEU A 1 88 ? -0.516 9.162 17.192 1.00 18.84 113 LEU A N 1
ATOM 661 C CA . LEU A 1 88 ? -0.869 10.480 17.736 1.00 21.24 113 LEU A CA 1
ATOM 662 C C . LEU A 1 88 ? -0.932 10.432 19.246 1.00 21.76 113 LEU A C 1
ATOM 663 O O . LEU A 1 88 ? -1.384 9.461 19.813 1.00 22.75 113 LEU A O 1
ATOM 668 N N . TYR A 1 89 ? -0.524 11.491 19.920 1.00 19.12 114 TYR A N 1
ATOM 669 C CA . TYR A 1 89 ? -0.581 11.463 21.373 1.00 18.89 114 TYR A CA 1
ATOM 670 C C . TYR A 1 89 ? -0.995 12.798 22.011 1.00 21.55 114 TYR A C 1
ATOM 671 O O . TYR A 1 89 ? -0.859 13.873 21.409 1.00 19.94 114 TYR A O 1
ATOM 680 N N . GLY A 1 90 ? -1.522 12.702 23.229 1.00 20.58 115 GLY A N 1
ATOM 681 C CA . GLY A 1 90 ? -1.863 13.873 24.024 1.00 23.26 115 GLY A CA 1
ATOM 682 C C . GLY A 1 90 ? -1.199 13.756 25.385 1.00 29.56 115 GLY A C 1
ATOM 683 O O . GLY A 1 90 ? -1.172 12.673 25.978 1.00 31.72 115 GLY A O 1
ATOM 684 N N . LEU A 1 91 ? -0.659 14.870 25.879 1.00 18.70 116 LEU A N 1
ATOM 685 C CA . LEU A 1 91 ? 0.161 14.880 27.089 1.00 20.17 116 LEU A CA 1
ATOM 686 C C . LEU A 1 91 ? -0.339 15.901 28.106 1.00 18.74 116 LEU A C 1
ATOM 687 O O . LEU A 1 91 ? -0.879 16.946 27.746 1.00 19.72 116 LEU A O 1
ATOM 692 N N . LEU A 1 92 ? -0.144 15.573 29.375 1.00 21.25 117 LEU A N 1
ATOM 693 C CA . LEU A 1 92 ? -0.489 16.446 30.479 1.00 20.61 117 LEU A CA 1
ATOM 694 C C . LEU A 1 92 ? 0.596 16.314 31.525 1.00 19.63 117 LEU A C 1
ATOM 695 O O . LEU A 1 92 ? 1.171 15.231 31.726 1.00 21.34 117 LEU A O 1
ATOM 700 N N . GLY A 1 93 ? 0.884 17.413 32.212 1.00 20.63 118 GLY A N 1
ATOM 701 C CA . GLY A 1 93 ? 1.881 17.356 33.263 1.00 20.95 118 GLY A CA 1
ATOM 702 C C . GLY A 1 93 ? 2.129 18.722 33.865 1.00 19.29 118 GLY A C 1
ATOM 703 O O . GLY A 1 93 ? 1.194 19.496 34.052 1.00 22.96 118 GLY A O 1
ATOM 704 N N . ALA A 1 94 ? 3.391 19.001 34.164 1.00 21.78 119 ALA A N 1
ATOM 705 C CA . ALA A 1 94 ? 3.751 20.242 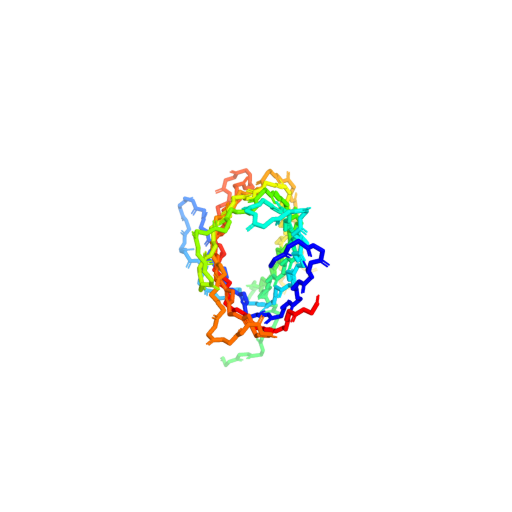34.830 1.00 23.09 119 ALA A CA 1
ATOM 706 C C . ALA A 1 94 ? 4.841 20.975 34.063 1.00 23.54 119 ALA A C 1
ATOM 707 O O . ALA A 1 94 ? 5.774 20.357 33.534 1.00 23.51 119 ALA A O 1
ATOM 709 N N . GLY A 1 95 ? 4.696 22.293 34.013 1.00 21.55 120 GLY A N 1
ATOM 710 C CA . GLY A 1 95 ? 5.736 23.182 33.515 1.00 23.21 120 GLY A CA 1
ATOM 711 C C . GLY A 1 95 ? 6.219 24.063 34.653 1.00 23.66 120 GLY A C 1
ATOM 712 O O . GLY A 1 95 ? 5.452 24.403 35.559 1.00 21.93 120 GLY A O 1
ATOM 713 N N . HIS A 1 96 ? 7.500 24.431 34.610 1.00 24.80 121 HIS A N 1
ATOM 714 C CA . HIS A 1 96 ? 8.112 25.266 35.627 1.00 25.33 121 HIS A CA 1
ATOM 715 C C . HIS A 1 96 ? 8.981 26.282 34.914 1.00 24.16 121 HIS A C 1
ATOM 716 O O . HIS A 1 96 ? 9.882 25.913 34.152 1.00 26.78 121 HIS A O 1
ATOM 723 N N . GLY A 1 97 ? 8.678 27.553 35.145 1.00 21.21 122 GLY A N 1
ATOM 724 C CA . GLY A 1 97 ? 9.444 28.649 34.578 1.00 22.61 122 GLY A CA 1
ATOM 725 C C . GLY A 1 97 ? 10.117 29.489 35.638 1.00 27.17 122 GLY A C 1
ATOM 726 O O . GLY A 1 97 ? 9.604 29.667 36.746 1.00 27.09 122 GLY A O 1
ATOM 727 N N . LYS A 1 98 ? 11.288 30.007 35.293 1.00 24.93 123 LYS A N 1
ATOM 728 C CA . LYS A 1 98 ? 12.006 30.923 36.160 1.00 28.09 123 LYS A CA 1
ATOM 729 C C . LYS A 1 98 ? 12.618 32.039 35.326 1.00 30.58 123 LYS A C 1
ATOM 730 O O . LYS A 1 98 ? 13.219 31.790 34.281 1.00 28.61 123 LYS A O 1
ATOM 736 N N . ALA A 1 99 ? 12.438 33.269 35.787 1.00 31.29 124 ALA A N 1
ATOM 737 C CA . ALA A 1 99 ? 13.008 34.434 35.121 1.00 34.04 124 ALA A CA 1
ATOM 738 C C . ALA A 1 99 ? 13.738 35.290 36.142 1.00 35.36 124 ALA A C 1
ATOM 739 O O . ALA A 1 99 ? 13.205 35.581 37.212 1.00 38.10 124 ALA A O 1
ATOM 741 N N . LYS A 1 100 ? 14.911 35.755 35.781 1.00 30.99 125 LYS A N 1
ATOM 742 C CA . LYS A 1 100 ? 15.731 36.550 36.661 1.00 37.46 125 LYS A CA 1
ATOM 743 C C . LYS A 1 100 ? 16.274 37.742 35.904 1.00 44.61 125 LYS A C 1
ATOM 744 O O . LYS A 1 100 ? 16.702 37.614 34.800 1.00 42.00 125 LYS A O 1
ATOM 750 N N . PHE A 1 101 ? 16.215 38.904 36.527 1.00 33.09 126 PHE A N 1
ATOM 751 C CA . PHE A 1 101 ? 16.783 40.114 35.959 1.00 35.48 126 PHE A CA 1
ATOM 752 C C . PHE A 1 101 ? 17.811 40.678 36.919 1.00 40.01 126 PHE A C 1
ATOM 753 O O . PHE A 1 101 ? 17.593 40.702 38.130 1.00 41.10 126 PHE A O 1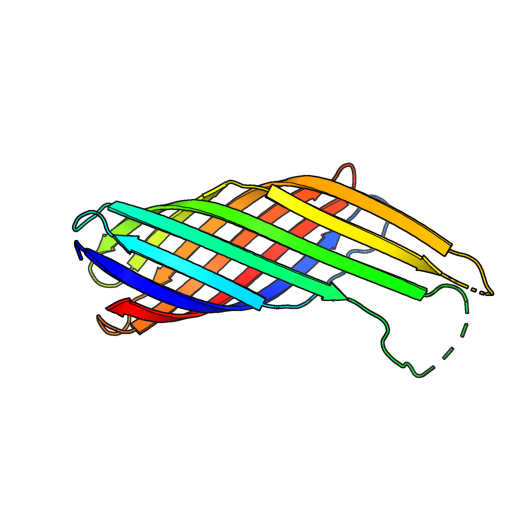
ATOM 761 N N . SER A 1 102 ? 18.931 41.134 36.371 1.00 42.19 127 SER A N 1
ATOM 762 C CA . SER A 1 102 ? 20.006 41.697 37.179 1.00 42.72 127 SER A CA 1
ATOM 763 C C . SER A 1 102 ? 20.500 42.992 36.560 1.00 49.56 127 SER A C 1
ATOM 764 O O . SER A 1 102 ? 20.241 43.266 35.389 1.00 47.70 127 SER A O 1
ATOM 767 N N . SER A 1 103 ? 21.207 43.788 37.354 1.00 50.37 128 SER A N 1
ATOM 768 C CA . SER A 1 103 ? 21.901 44.962 36.843 1.00 50.72 128 SER A CA 1
ATOM 769 C C . SER A 1 103 ? 23.396 44.829 37.098 1.00 54.26 128 SER A C 1
ATOM 770 O O . SER A 1 103 ? 24.191 45.633 36.603 1.00 64.27 128 SER A O 1
ATOM 773 N N . PHE A 1 105 ? 23.739 48.535 38.435 1.00 121.27 130 PHE A N 1
ATOM 774 C CA . PHE A 1 105 ? 24.412 47.245 38.560 1.00 119.36 130 PHE A CA 1
ATOM 775 C C . PHE A 1 105 ? 24.510 46.833 40.013 1.00 119.20 130 PHE A C 1
ATOM 776 O O . PHE A 1 105 ? 24.535 47.674 40.891 1.00 124.21 130 PHE A O 1
ATOM 778 N N . GLY A 1 106 ? 24.568 45.526 40.240 1.00 110.45 131 GLY A N 1
ATOM 779 C CA . GLY A 1 106 ? 24.565 44.957 41.557 1.00 103.39 131 GLY A CA 1
ATOM 780 C C . GLY A 1 106 ? 23.286 44.277 42.049 1.00 93.60 131 GLY A C 1
ATOM 781 O O . GLY A 1 106 ? 23.352 43.574 43.039 1.00 90.29 131 GLY A O 1
ATOM 782 N N . GLN A 1 107 ? 22.142 44.477 41.394 1.00 84.05 132 GLN A N 1
ATOM 783 C CA . GLN A 1 107 ? 20.890 44.197 42.053 1.00 74.42 132 GLN A CA 1
ATOM 784 C C . GLN A 1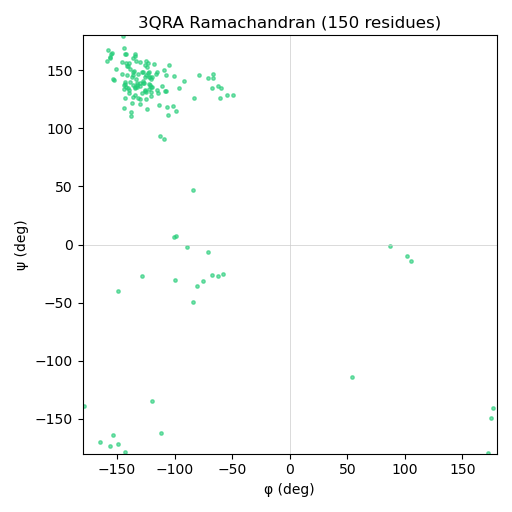 107 ? 20.069 43.234 41.176 1.00 58.35 132 GLN A C 1
ATOM 785 O O . GLN A 1 107 ? 20.279 43.207 40.023 1.00 44.05 132 GLN A O 1
ATOM 791 N N . SER A 1 108 ? 19.165 42.443 41.743 1.00 46.92 133 SER A N 1
ATOM 792 C CA . SER A 1 108 ? 18.433 41.501 40.917 1.00 43.69 133 SER A CA 1
ATOM 793 C C . SER A 1 108 ? 17.094 41.120 41.530 1.00 40.02 133 SER A C 1
ATOM 794 O O . SER A 1 108 ? 16.841 41.352 42.714 1.00 41.18 133 SER A O 1
ATOM 797 N N . GLU A 1 109 ? 16.240 40.548 40.696 1.00 38.09 134 GLU A N 1
ATOM 798 C CA . GLU A 1 109 ? 14.971 40.004 41.142 1.00 37.00 134 GLU A CA 1
ATOM 799 C C . GLU A 1 109 ? 14.673 38.784 40.298 1.00 36.86 134 GLU A C 1
ATOM 800 O O . GLU A 1 109 ? 15.041 38.724 39.131 1.00 37.85 134 GLU A O 1
ATOM 803 N N . SER A 1 110 ? 14.027 37.791 40.886 1.00 33.33 135 SER A N 1
ATOM 804 C CA . SER A 1 110 ? 13.655 36.620 40.117 1.00 34.57 135 SER A CA 1
ATOM 805 C C . SER A 1 110 ? 12.277 36.161 40.539 1.00 30.27 135 SER A C 1
ATOM 806 O O . SER A 1 110 ? 11.838 36.433 41.657 1.00 31.61 135 SER A O 1
ATOM 809 N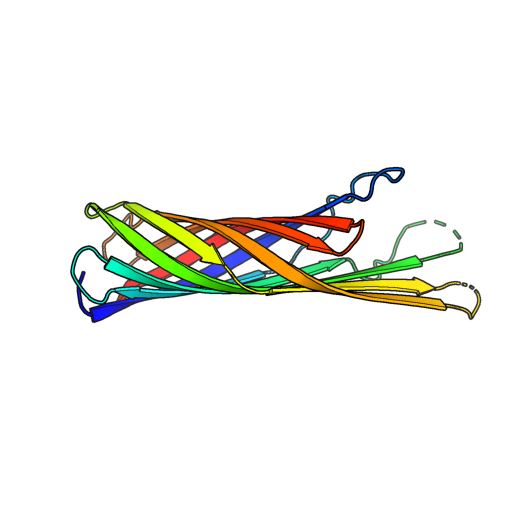 N . ARG A 1 111 ? 11.595 35.496 39.620 1.00 30.56 136 ARG A N 1
ATOM 810 C CA . ARG A 1 111 ? 10.281 34.929 39.876 1.00 36.48 136 ARG A CA 1
ATOM 811 C C . ARG A 1 111 ? 10.245 33.541 39.275 1.00 33.35 136 ARG A C 1
ATOM 812 O O . ARG A 1 111 ? 10.834 33.295 38.216 1.00 34.10 136 ARG A O 1
ATOM 815 N N . SER A 1 112 ? 9.548 32.623 39.936 1.00 31.02 137 SER A N 1
ATOM 816 C CA . SER A 1 112 ? 9.393 31.299 39.363 1.00 31.25 137 SER A CA 1
ATOM 817 C C . SER A 1 112 ? 7.986 30.776 39.640 1.00 28.99 137 SER A C 1
ATOM 818 O O . SER A 1 112 ? 7.330 31.186 40.601 1.00 27.59 137 SER A O 1
ATOM 821 N N . LYS A 1 113 ? 7.523 29.897 38.769 1.00 29.39 138 LYS A N 1
ATOM 822 C CA . LYS A 1 113 ? 6.151 29.417 38.847 1.00 29.99 138 LYS A CA 1
ATOM 823 C C . LYS A 1 113 ? 6.038 28.027 38.253 1.00 26.92 138 LYS A C 1
ATOM 824 O O . LYS A 1 113 ? 6.673 27.716 37.245 1.00 25.10 138 LYS A O 1
ATOM 830 N N . THR A 1 114 ? 5.215 27.197 38.889 1.00 28.60 139 THR A N 1
ATOM 831 C CA . THR A 1 114 ? 4.864 25.882 38.363 1.00 26.08 139 THR A CA 1
ATOM 832 C C . THR A 1 114 ? 3.376 25.853 38.053 1.00 25.74 139 THR A C 1
ATOM 833 O O . THR A 1 114 ? 2.552 26.276 38.871 1.00 27.54 139 THR A O 1
ATOM 837 N N . SER A 1 115 ? 3.027 25.355 36.870 1.00 23.74 140 SER A N 1
ATOM 838 C CA . SER A 1 115 ? 1.635 25.271 36.480 1.00 26.36 140 SER A CA 1
ATOM 839 C C . SER A 1 115 ? 1.448 24.019 35.655 1.00 25.15 140 SER A C 1
ATOM 840 O O . SER A 1 115 ? 2.405 23.276 35.423 1.00 24.08 140 SER A O 1
ATOM 843 N N . LEU A 1 116 ? 0.222 23.779 35.214 1.00 22.77 141 LEU A N 1
ATOM 844 C CA . LEU A 1 116 ? -0.033 22.659 34.309 1.00 25.02 141 LEU A CA 1
ATOM 845 C C . LEU A 1 116 ? 0.641 22.906 32.959 1.00 26.48 141 LEU A C 1
ATOM 846 O O . LEU A 1 116 ? 0.759 24.055 32.502 1.00 26.07 141 LEU A O 1
ATOM 851 N N . ALA A 1 117 ? 1.091 21.826 32.330 1.00 22.34 142 ALA A N 1
ATOM 852 C CA . ALA A 1 117 ? 1.539 21.885 30.944 1.00 21.48 142 ALA A CA 1
ATOM 853 C C . ALA A 1 117 ? 0.713 20.896 30.127 1.00 21.30 142 ALA A C 1
ATOM 854 O O . ALA A 1 117 ? 0.367 19.820 30.614 1.00 21.63 142 ALA A O 1
ATOM 856 N N . TYR A 1 118 ? 0.416 21.259 28.886 1.00 20.32 143 TYR A N 1
ATOM 857 C CA . TYR A 1 118 ? -0.459 20.454 28.037 1.00 22.68 143 TYR A CA 1
ATOM 858 C C . TYR A 1 118 ? 0.236 20.264 26.710 1.00 23.31 143 TYR A C 1
ATOM 859 O O . TYR A 1 118 ? 0.794 21.203 26.184 1.00 21.73 143 TYR A O 1
ATOM 868 N N . GLY A 1 119 ? 0.178 19.073 26.135 1.00 22.02 144 GLY A N 1
ATOM 869 C CA . GLY A 1 119 ? 0.857 18.846 24.875 1.00 22.93 144 GLY A CA 1
ATOM 870 C C . GLY A 1 119 ? 0.104 17.944 23.919 1.00 26.62 144 GLY A C 1
ATOM 871 O O . GLY A 1 119 ? -0.843 17.255 24.293 1.00 18.81 144 GLY A O 1
ATOM 872 N N . ALA A 1 120 ? 0.516 17.973 22.663 1.00 22.25 145 ALA A N 1
ATOM 873 C CA . ALA A 1 120 ? -0.052 17.084 21.665 1.00 23.57 145 ALA A CA 1
ATOM 874 C C . ALA A 1 120 ? 1.016 16.884 20.606 1.00 21.37 145 ALA A C 1
ATOM 875 O O . ALA A 1 120 ? 1.761 17.815 20.276 1.00 21.21 145 ALA A O 1
ATOM 877 N N . GLY A 1 121 ? 1.114 15.672 20.082 1.00 17.92 146 GLY A N 1
ATOM 878 C CA . GLY A 1 121 ? 2.119 15.439 19.062 1.00 18.98 146 GLY A CA 1
ATOM 879 C C . GLY A 1 121 ? 1.913 14.156 18.293 1.00 22.69 146 GLY A C 1
ATOM 880 O O . GLY A 1 121 ? 0.889 13.483 18.440 1.00 19.82 146 GLY A O 1
ATOM 881 N N . LEU A 1 122 ? 2.917 13.819 17.511 1.00 23.77 147 LEU A N 1
ATOM 882 C CA . LEU A 1 122 ? 2.907 12.603 16.784 1.00 23.57 147 LEU A CA 1
ATOM 883 C C . LEU A 1 122 ? 4.249 11.960 16.621 1.00 25.57 147 LEU A C 1
ATOM 884 O O . LEU A 1 122 ? 5.242 12.595 16.711 1.00 21.11 147 LEU A O 1
ATOM 889 N N . GLN A 1 123 ? 4.193 10.670 16.384 1.00 22.63 148 GLN A N 1
ATOM 890 C CA . GLN A 1 123 ? 5.405 9.929 16.041 1.00 22.56 148 GLN A CA 1
ATOM 891 C C . GLN A 1 123 ? 5.242 9.278 14.680 1.00 22.56 148 GLN A C 1
ATOM 892 O O . GLN A 1 123 ? 4.207 8.672 14.380 1.00 24.91 148 GLN A O 1
ATOM 898 N N . PHE A 1 124 ? 6.291 9.394 13.873 1.00 21.56 149 PHE A N 1
ATOM 899 C CA . PHE A 1 124 ? 6.357 8.815 12.544 1.00 24.11 149 PHE A CA 1
ATOM 900 C C . PHE A 1 124 ? 7.451 7.745 12.534 1.00 28.77 149 PHE A C 1
ATOM 901 O O . PHE A 1 124 ? 8.570 7.992 12.988 1.00 25.34 149 PHE A O 1
ATOM 909 N N . ASN A 1 125 ? 7.122 6.557 12.032 1.00 24.12 150 ASN A N 1
ATOM 910 C CA . ASN A 1 125 ? 8.108 5.487 11.875 1.00 22.47 150 ASN A CA 1
ATOM 911 C C . ASN A 1 125 ? 8.357 5.201 10.402 1.00 28.38 150 ASN A C 1
ATOM 912 O O . ASN A 1 125 ? 7.646 4.396 9.803 1.00 30.81 150 ASN A O 1
ATOM 917 N N . PRO A 1 126 ? 9.374 5.849 9.815 1.00 31.67 151 PRO A N 1
ATOM 918 C CA . PRO A 1 126 ? 9.693 5.645 8.397 1.00 35.35 151 PRO A CA 1
ATOM 919 C C . PRO A 1 126 ? 10.211 4.231 8.159 1.00 36.82 151 PRO A C 1
ATOM 920 O O . PRO A 1 126 ? 10.095 3.688 7.059 1.00 39.52 151 PRO A O 1
ATOM 924 N N . HIS A 1 127 ? 10.788 3.657 9.209 1.00 33.83 152 HIS A N 1
ATOM 925 C CA . HIS A 1 127 ? 11.238 2.269 9.241 1.00 33.45 152 HIS A CA 1
ATOM 926 C C . HIS A 1 127 ? 10.750 1.775 10.596 1.00 36.93 152 HIS A C 1
ATOM 927 O O . HIS A 1 127 ? 10.613 2.566 11.528 1.00 33.83 152 HIS A O 1
ATOM 934 N N . PRO A 1 128 ? 10.436 0.482 10.712 1.00 34.79 153 PRO A N 1
ATOM 935 C CA . PRO A 1 128 ? 9.856 0.023 11.982 1.00 33.47 153 PRO A CA 1
ATOM 936 C C . PRO A 1 128 ? 10.728 0.288 13.218 1.00 39.96 153 PRO A C 1
ATOM 937 O O . PRO A 1 128 ? 10.174 0.390 14.314 1.00 35.10 153 PRO A O 1
ATOM 941 N N . ASN A 1 129 ? 12.047 0.403 13.052 1.00 34.73 154 ASN A N 1
ATOM 942 C CA . ASN A 1 129 ? 12.927 0.639 14.200 1.00 32.66 154 ASN A CA 1
ATOM 943 C C . ASN A 1 129 ? 13.395 2.079 14.394 1.00 32.49 154 ASN A C 1
ATOM 944 O O . ASN A 1 129 ? 14.231 2.343 15.251 1.00 32.06 154 ASN A O 1
ATOM 949 N N . PHE A 1 130 ? 12.864 3.004 13.605 1.00 28.84 155 PHE A N 1
ATOM 950 C CA . PHE A 1 130 ? 13.245 4.408 13.742 1.00 28.11 155 PHE A CA 1
ATOM 951 C C . PHE A 1 130 ? 12.050 5.234 14.122 1.00 30.91 155 PHE A C 1
ATOM 952 O O . PHE A 1 130 ? 10.914 4.859 13.834 1.00 26.75 155 PHE A O 1
ATOM 960 N N . VAL A 1 131 ? 12.317 6.370 14.754 1.00 23.00 156 VAL A N 1
ATOM 961 C CA . VAL A 1 131 ? 11.291 7.300 15.224 1.00 24.06 156 VAL A CA 1
ATOM 962 C C . VAL A 1 131 ? 11.638 8.713 14.832 1.00 25.54 156 VAL A C 1
ATOM 963 O O . VAL A 1 131 ? 12.725 9.102 14.980 1.00 25.53 156 VAL A O 1
ATOM 967 N N . ILE A 1 132 ? 10.664 9.440 14.349 1.00 24.63 157 ILE A N 1
ATOM 968 C CA . ILE A 1 132 ? 10.721 10.879 14.221 1.00 23.19 157 ILE A CA 1
ATOM 969 C C . ILE A 1 132 ? 9.570 11.399 15.057 1.00 24.41 157 ILE A C 1
ATOM 970 O O . ILE A 1 132 ? 8.444 10.933 14.922 1.00 23.84 157 ILE A O 1
ATOM 975 N N . ASP A 1 133 ? 9.859 12.329 15.956 1.00 21.32 158 ASP A N 1
ATOM 976 C CA . ASP A 1 133 ? 8.873 12.769 16.928 1.00 19.94 158 ASP A CA 1
ATOM 977 C C . ASP A 1 133 ? 8.654 14.271 16.770 1.00 21.52 158 ASP A C 1
ATOM 978 O O . ASP A 1 133 ? 9.614 15.012 16.604 1.00 21.64 158 ASP A O 1
ATOM 983 N N . ALA A 1 134 ? 7.406 14.727 16.828 1.00 23.17 159 ALA A N 1
ATOM 984 C CA . ALA A 1 134 ? 7.167 16.174 16.811 1.00 22.64 159 ALA A CA 1
ATOM 985 C C . ALA A 1 134 ? 5.999 16.499 17.711 1.00 22.81 159 ALA A C 1
ATOM 986 O O . ALA A 1 134 ? 4.995 15.788 17.704 1.00 21.74 159 ALA A O 1
ATOM 988 N N . SER A 1 135 ? 6.126 17.562 18.495 1.00 19.47 160 SER A N 1
ATOM 989 C CA . SER A 1 135 ? 5.024 17.917 19.385 1.00 20.48 160 SER A CA 1
ATOM 990 C C . SER A 1 135 ? 5.006 19.393 19.747 1.00 21.01 160 SER A C 1
ATOM 991 O O . SER A 1 135 ? 5.981 20.112 19.531 1.00 20.96 160 SER A O 1
ATOM 994 N N . TYR A 1 136 ? 3.869 19.828 20.279 1.00 18.97 161 TYR A N 1
ATOM 995 C CA . TYR A 1 136 ? 3.704 21.179 20.793 1.00 17.67 161 TYR A CA 1
ATOM 996 C C . TYR A 1 136 ? 3.227 21.086 22.239 1.00 20.30 161 TYR A C 1
ATOM 997 O O . TYR A 1 136 ? 2.487 20.160 22.620 1.00 19.77 161 TYR A O 1
ATOM 1006 N N . GLU A 1 137 ? 3.670 22.041 23.046 1.00 17.89 162 GLU A N 1
ATOM 1007 C CA . GLU A 1 137 ? 3.323 22.091 24.450 1.00 19.54 162 GLU A CA 1
ATOM 1008 C C . GLU A 1 137 ? 2.978 23.520 24.833 1.00 24.03 162 GLU A C 1
ATOM 1009 O O . GLU A 1 137 ? 3.569 24.445 24.322 1.00 22.22 162 GLU A O 1
ATOM 1015 N N . TYR A 1 138 ? 2.037 23.684 25.752 1.00 18.23 163 TYR A N 1
ATOM 1016 C CA . TYR A 1 138 ? 1.612 24.998 26.227 1.00 19.74 163 TYR A CA 1
ATOM 1017 C C . TYR A 1 138 ? 1.554 24.995 27.748 1.00 21.34 163 TYR A C 1
ATOM 1018 O O . TYR A 1 138 ? 1.099 24.026 28.362 1.00 21.28 163 TYR A O 1
ATOM 1027 N N . SER A 1 139 ? 2.049 26.060 28.365 1.00 19.21 164 SER A N 1
ATOM 1028 C CA . SER A 1 139 ? 1.885 26.215 29.805 1.00 20.46 164 SER A CA 1
ATOM 1029 C C . SER A 1 139 ? 1.674 27.685 30.118 1.00 21.89 164 SER A C 1
ATOM 1030 O O . SER A 1 139 ? 2.387 28.541 29.593 1.00 25.14 164 SER A O 1
ATOM 1033 N N . LYS A 1 140 ? 0.682 27.984 30.952 1.00 23.33 165 LYS A N 1
ATOM 1034 C CA . LYS A 1 140 ? 0.480 29.350 31.407 1.00 24.62 165 LYS A CA 1
ATOM 1035 C C . LYS A 1 140 ? 0.917 29.490 32.860 1.00 26.12 165 LYS A C 1
ATOM 1036 O O . LYS A 1 140 ? 0.380 28.833 33.754 1.00 25.37 165 LYS A O 1
ATOM 1042 N N . LEU A 1 141 ? 1.916 30.338 33.074 1.00 24.46 166 LEU A N 1
ATOM 1043 C CA . LEU A 1 141 ? 2.513 30.559 34.380 1.00 27.04 166 LEU A CA 1
ATOM 1044 C C . LEU A 1 141 ? 2.110 31.944 34.856 1.00 30.66 166 LEU A C 1
ATOM 1045 O O . LEU A 1 141 ? 2.789 32.936 34.571 1.00 28.59 166 LEU A O 1
ATOM 1050 N N . ASP A 1 142 ? 0.993 32.001 35.576 1.00 29.48 167 ASP A N 1
ATOM 1051 C CA . ASP A 1 142 ? 0.341 33.264 35.899 1.00 30.04 167 ASP A CA 1
ATOM 1052 C C . ASP A 1 142 ? 0.086 34.050 34.616 1.00 28.36 167 ASP A C 1
ATOM 1053 O O . ASP A 1 142 ? -0.686 33.613 33.773 1.00 36.38 167 ASP A O 1
ATOM 1058 N N . ASP A 1 143 ? 0.739 35.196 34.450 1.00 31.76 168 ASP A N 1
ATOM 1059 C CA . ASP A 1 143 ? 0.512 35.993 33.246 1.00 30.67 168 ASP A CA 1
ATOM 1060 C C . ASP A 1 143 ? 1.432 35.646 32.073 1.00 33.30 168 ASP A C 1
ATOM 1061 O O . ASP A 1 143 ? 1.299 36.211 30.987 1.00 36.35 168 ASP A O 1
ATOM 1066 N N . VAL A 1 144 ? 2.350 34.707 32.282 1.00 26.84 169 VAL A N 1
ATOM 1067 C CA . VAL A 1 144 ? 3.348 34.398 31.262 1.00 29.34 169 VAL A CA 1
ATOM 1068 C C . VAL A 1 144 ? 2.993 33.125 30.504 1.00 26.49 169 VAL A C 1
ATOM 1069 O O . VAL A 1 144 ? 2.911 32.063 31.085 1.00 27.66 169 VAL A O 1
ATOM 1073 N N . LYS A 1 145 ? 2.794 33.233 29.200 1.00 24.47 170 LYS A N 1
ATOM 1074 C CA . LYS A 1 145 ? 2.454 32.064 28.387 1.00 19.74 170 LYS A CA 1
ATOM 1075 C C . LYS A 1 145 ? 3.722 31.504 27.741 1.00 24.94 170 LYS A C 1
ATOM 1076 O O . LYS A 1 145 ? 4.559 32.252 27.235 1.00 25.61 170 LYS A O 1
ATOM 1082 N N . VAL A 1 146 ? 3.881 30.192 27.796 1.00 21.39 171 VAL A N 1
ATOM 1083 C CA . VAL A 1 146 ? 5.033 29.535 27.183 1.00 22.28 171 VAL A CA 1
ATOM 1084 C C . VAL A 1 146 ? 4.547 28.487 26.197 1.00 23.12 171 VAL A C 1
ATOM 1085 O O . VAL A 1 146 ? 3.887 27.517 26.583 1.00 22.63 171 VAL A O 1
ATOM 1089 N N . GLY A 1 147 ? 4.862 28.689 24.922 1.00 22.12 172 GLY A N 1
ATOM 1090 C CA . GLY A 1 147 ? 4.575 27.679 23.914 1.00 20.54 172 GLY A CA 1
ATOM 1091 C C . GLY A 1 147 ? 5.875 27.034 23.458 1.00 24.13 172 GLY A C 1
ATOM 1092 O O . GLY A 1 147 ? 6.832 27.732 23.166 1.00 23.15 172 GLY A O 1
ATOM 1093 N N . THR A 1 148 ? 5.922 25.714 23.397 1.00 20.13 173 THR A N 1
ATOM 1094 C CA . THR A 1 148 ? 7.169 25.034 23.065 1.00 21.47 173 THR A CA 1
ATOM 1095 C C . THR A 1 148 ? 6.971 24.001 21.963 1.00 25.87 173 THR A C 1
ATOM 1096 O O . THR A 1 148 ? 6.130 23.113 22.078 1.00 24.71 173 THR A O 1
ATOM 1100 N N . TRP A 1 149 ? 7.756 24.128 20.900 1.00 22.33 174 TRP A N 1
ATOM 1101 C CA . TRP A 1 149 ? 7.766 23.150 19.823 1.00 20.52 174 TRP A CA 1
ATOM 1102 C C . TRP A 1 149 ? 8.957 22.226 19.982 1.00 23.67 174 TRP A C 1
ATOM 1103 O O . TRP A 1 149 ? 10.021 22.644 20.433 1.00 20.97 174 TRP A O 1
ATOM 1114 N N . MET A 1 150 ? 8.753 20.968 19.607 1.00 19.93 175 MET A N 1
ATOM 1115 C CA . MET A 1 150 ? 9.761 19.934 19.796 1.00 17.03 175 MET A CA 1
ATOM 1116 C C . MET A 1 150 ? 9.841 19.093 18.547 1.00 22.54 175 MET A C 1
ATOM 1117 O O . MET A 1 150 ? 8.810 18.724 17.975 1.00 21.85 175 MET A O 1
ATOM 1122 N N . LEU A 1 151 ? 11.073 18.780 18.140 1.00 23.91 176 LEU A N 1
ATOM 1123 C CA . LEU A 1 151 ? 11.299 17.935 16.968 1.00 22.38 176 LEU A CA 1
ATOM 1124 C C . LEU A 1 151 ? 12.513 17.056 17.227 1.00 23.81 176 LEU A C 1
ATOM 1125 O O . LEU A 1 151 ? 13.619 17.561 17.402 1.00 21.87 176 LEU A O 1
ATOM 1130 N N . GLY A 1 152 ? 12.305 15.744 17.241 1.00 21.66 177 GLY A N 1
ATOM 1131 C CA . GLY A 1 152 ? 13.343 14.819 17.645 1.00 21.70 177 GLY A CA 1
ATOM 1132 C C . GLY A 1 152 ? 13.351 13.531 16.850 1.00 24.03 177 GLY A C 1
ATOM 1133 O O . GLY A 1 152 ? 12.565 13.340 15.929 1.00 23.38 177 GLY A O 1
ATOM 1134 N N . ALA A 1 153 ? 14.272 12.651 17.205 1.00 22.28 178 ALA A N 1
ATOM 1135 C CA . ALA A 1 153 ? 14.431 11.392 16.496 1.00 26.93 178 ALA A CA 1
ATOM 1136 C C . ALA A 1 153 ? 15.094 10.385 17.412 1.00 25.22 178 ALA A C 1
ATOM 1137 O O . ALA A 1 153 ? 15.722 10.743 18.419 1.00 26.35 178 ALA A O 1
ATOM 1139 N N . GLY A 1 154 ? 14.947 9.114 17.060 1.00 27.21 179 GLY A N 1
ATOM 1140 C CA . GLY A 1 154 ? 15.527 8.060 17.857 1.00 23.99 179 GLY A CA 1
ATOM 1141 C C . GLY A 1 154 ? 15.117 6.698 17.338 1.00 28.06 179 GLY A C 1
ATOM 1142 O O . GLY A 1 154 ? 14.867 6.524 16.146 1.00 24.01 179 GLY A O 1
ATOM 1143 N N . TYR A 1 155 ? 15.021 5.735 18.243 1.00 28.83 180 TYR A N 1
ATOM 1144 C CA . TYR A 1 155 ? 14.867 4.352 17.830 1.00 27.08 180 TYR A CA 1
ATOM 1145 C C . TYR A 1 155 ? 13.724 3.678 18.537 1.00 30.51 180 TYR A C 1
ATOM 1146 O O . TYR A 1 155 ? 13.322 4.104 19.612 1.00 27.17 180 TYR A O 1
ATOM 1155 N N . ARG A 1 156 ? 13.212 2.625 17.910 1.00 27.72 181 ARG A N 1
ATOM 1156 C CA . ARG A 1 156 ? 12.177 1.792 18.470 1.00 28.96 18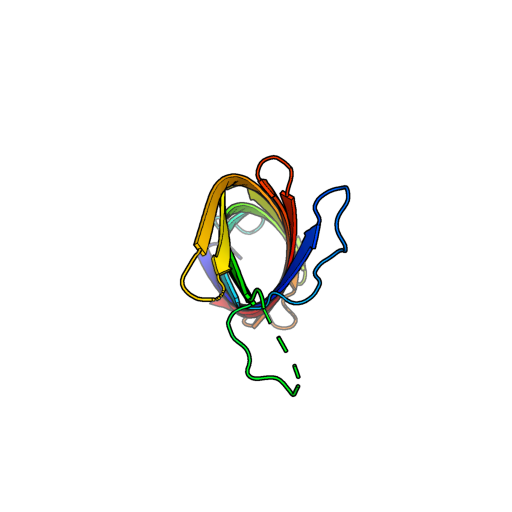1 ARG A CA 1
ATOM 1157 C C . ARG A 1 156 ? 12.563 0.338 18.432 1.00 30.74 181 ARG A C 1
ATOM 1158 O O . ARG A 1 156 ? 12.944 -0.109 17.429 1.00 36.28 181 ARG A O 1
ATOM 1166 N N . PHE A 1 157 ? 12.432 -0.342 19.547 1.00 35.09 182 PHE A N 1
ATOM 1167 C CA . PHE A 1 157 ? 12.998 -1.671 19.728 1.00 38.47 182 PHE A CA 1
ATOM 1168 C C . PHE A 1 157 ? 12.126 -2.441 20.696 1.00 39.05 182 PHE A C 1
ATOM 1169 O O . PHE A 1 157 ? 11.535 -1.840 21.592 1.00 31.58 182 PHE A O 1
#

Radius of gyration: 17.5 Å; Cα contacts (8 Å, |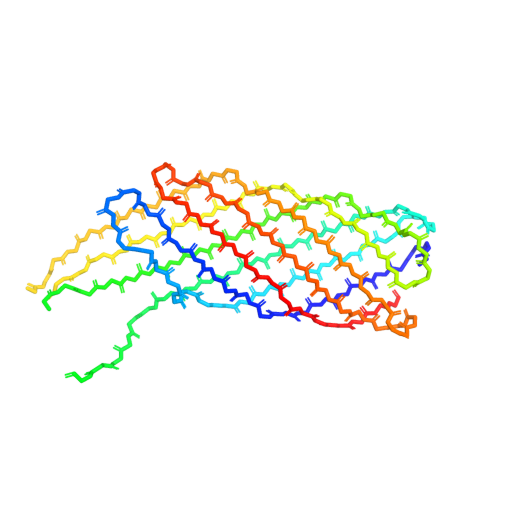Δi|>4): 463; chains: 1; bounding box: 31×52×34 Å